Protein AF-A0A263DRB8-F1 (afdb_monomer_lite)

Sequence (126 aa):
MAVLAPPGTGKGGLPARDQHAGNRPDPSNHDANHNVIDNNTVAVRQVQPVERWAAVPSYEGLYEVSDRSRVRSLDREVVDRNGRPMRLRGRDLVAVDGRVRPYRDGRGRTVHVAALVRSVWPEVAR

Structure (mmCIF, N/CA/C/O backbone):
data_AF-A0A263DRB8-F1
#
_entry.id   AF-A0A263DRB8-F1
#
loop_
_atom_site.group_PDB
_atom_site.id
_atom_site.type_symbol
_atom_site.label_atom_id
_atom_site.label_alt_id
_atom_site.label_comp_id
_atom_site.label_asym_id
_atom_site.label_entity_id
_atom_site.label_seq_id
_atom_site.pdbx_PDB_ins_code
_atom_site.Cartn_x
_atom_site.Cartn_y
_atom_site.Cartn_z
_atom_site.occupancy
_atom_site.B_iso_or_equiv
_atom_site.auth_seq_id
_atom_site.auth_comp_id
_atom_site.auth_asym_id
_atom_site.auth_atom_id
_atom_site.pdbx_PDB_model_num
ATOM 1 N N . MET A 1 1 ? -34.114 7.259 -75.114 1.00 42.78 1 MET A N 1
ATOM 2 C CA . MET A 1 1 ? -33.552 8.516 -75.651 1.00 42.78 1 MET A CA 1
ATOM 3 C C . MET A 1 1 ? -32.171 8.204 -76.195 1.00 42.78 1 MET A C 1
ATOM 5 O O . MET A 1 1 ? -31.364 7.649 -75.464 1.00 42.78 1 MET A O 1
ATOM 9 N N . ALA A 1 2 ? -31.960 8.450 -77.485 1.00 43.88 2 ALA A N 1
ATOM 10 C CA . ALA A 1 2 ? -30.709 8.240 -78.205 1.00 43.88 2 ALA A CA 1
ATOM 11 C C . ALA A 1 2 ? -30.098 9.600 -78.552 1.00 43.88 2 ALA A C 1
ATOM 13 O O . ALA A 1 2 ? -30.855 10.461 -78.983 1.00 43.88 2 ALA A O 1
ATOM 14 N N . VAL A 1 3 ? -28.779 9.759 -78.406 1.00 42.06 3 VAL A N 1
ATOM 15 C CA . VAL A 1 3 ? -27.896 10.650 -79.198 1.00 42.06 3 VAL A CA 1
ATOM 16 C C . VAL A 1 3 ? -26.445 10.314 -78.798 1.00 42.06 3 VAL A C 1
ATOM 18 O O . VAL A 1 3 ? -26.118 10.349 -77.619 1.00 42.06 3 VAL A O 1
ATOM 21 N N . LEU A 1 4 ? -25.670 9.654 -79.667 1.00 37.56 4 LEU A N 1
ATOM 22 C CA . LEU A 1 4 ? -24.776 10.194 -80.716 1.00 37.56 4 LEU A CA 1
ATOM 23 C C . LEU A 1 4 ? -23.347 10.519 -80.208 1.00 37.56 4 LEU A C 1
ATOM 25 O O . LEU A 1 4 ? -23.138 11.486 -79.487 1.00 37.56 4 LEU A O 1
ATOM 29 N N . ALA A 1 5 ? -22.371 9.714 -80.651 1.00 46.62 5 ALA A N 1
ATOM 30 C CA . ALA A 1 5 ? -20.945 10.074 -80.828 1.00 46.62 5 ALA A CA 1
ATOM 31 C C . ALA A 1 5 ? -20.769 10.807 -82.197 1.00 46.62 5 ALA A C 1
ATOM 33 O O . ALA A 1 5 ? -21.818 11.094 -82.786 1.00 46.62 5 ALA A O 1
ATOM 34 N N . PRO A 1 6 ? -19.580 11.026 -82.837 1.00 67.81 6 PRO A N 1
ATOM 35 C CA . PRO A 1 6 ? -18.127 10.848 -82.533 1.00 67.81 6 PRO A CA 1
ATOM 36 C C . PRO A 1 6 ? -17.318 12.105 -83.054 1.00 67.81 6 PRO A C 1
ATOM 38 O O . PRO A 1 6 ? -17.876 13.188 -82.889 1.00 67.81 6 PRO A O 1
ATOM 41 N N . PRO A 1 7 ? -16.154 12.107 -83.783 1.00 60.50 7 PRO A N 1
ATOM 42 C CA . PRO A 1 7 ? -14.983 11.207 -83.975 1.00 60.50 7 PRO A CA 1
ATOM 43 C C . PRO A 1 7 ? -13.587 11.929 -83.976 1.00 60.50 7 PRO A C 1
ATOM 45 O O . PRO A 1 7 ? -13.500 13.143 -83.830 1.00 60.50 7 PRO A O 1
ATOM 48 N N . GLY A 1 8 ? -12.493 11.192 -84.258 1.00 40.31 8 GLY A N 1
ATOM 49 C CA . GLY A 1 8 ? -11.231 11.737 -84.824 1.00 40.31 8 GLY A CA 1
ATOM 50 C C . GLY A 1 8 ? -9.958 11.112 -84.225 1.00 40.31 8 GLY A C 1
ATOM 51 O O . GLY A 1 8 ? -9.600 11.482 -83.118 1.00 40.31 8 GLY A O 1
ATOM 52 N N . THR A 1 9 ? -9.298 10.067 -84.750 1.00 46.88 9 THR A N 1
ATOM 53 C CA . THR A 1 9 ? -8.683 9.770 -86.073 1.00 46.88 9 THR A CA 1
ATOM 54 C C . THR A 1 9 ? -7.201 10.177 -86.169 1.00 46.88 9 THR A C 1
ATOM 56 O O . THR A 1 9 ? -6.876 11.353 -86.086 1.00 46.88 9 THR A O 1
ATOM 59 N N . GLY A 1 10 ? -6.333 9.197 -86.481 1.00 40.78 10 GLY A N 1
ATOM 60 C CA . GLY A 1 10 ? -4.992 9.386 -87.075 1.00 40.78 10 GLY A CA 1
ATOM 61 C C . GLY A 1 10 ? -3.926 8.465 -86.460 1.00 40.78 10 GLY A C 1
ATOM 62 O O . GLY A 1 10 ? -3.403 8.774 -85.404 1.00 40.78 10 GLY A O 1
ATOM 63 N N . LYS A 1 11 ? -3.750 7.214 -86.916 1.00 44.88 11 LYS A N 1
ATOM 64 C CA . LYS A 1 11 ? -2.913 6.724 -88.044 1.00 44.88 11 LYS A CA 1
ATOM 65 C C . LYS A 1 11 ? -1.399 7.001 -87.935 1.00 44.88 11 LYS A C 1
ATOM 67 O O . LYS A 1 11 ? -0.975 8.145 -87.989 1.00 44.88 11 LYS A O 1
ATOM 72 N N . GLY A 1 12 ? -0.626 5.910 -88.015 1.00 35.44 12 GLY A N 1
ATOM 73 C CA . GLY A 1 12 ? 0.793 5.867 -88.406 1.00 35.44 12 GLY A CA 1
ATOM 74 C C . GLY A 1 12 ? 1.697 5.399 -87.262 1.00 35.44 12 GLY A C 1
ATOM 75 O O . GLY A 1 12 ? 1.597 5.914 -86.165 1.00 35.44 12 GLY A O 1
ATOM 76 N N . GLY A 1 13 ? 2.581 4.419 -87.391 1.00 35.97 13 GLY A N 1
ATOM 77 C CA . GLY A 1 13 ? 2.965 3.561 -88.499 1.00 35.97 13 GLY A CA 1
ATOM 78 C C . GLY A 1 13 ? 3.928 2.509 -87.940 1.00 35.97 13 GLY A C 1
ATOM 79 O O . GLY A 1 13 ? 4.694 2.790 -87.022 1.00 35.97 13 GLY A O 1
ATOM 80 N N . LEU A 1 14 ? 3.870 1.292 -88.471 1.00 50.09 14 LEU A N 1
ATOM 81 C CA . LEU A 1 14 ? 4.945 0.317 -88.314 1.00 50.09 14 LEU A CA 1
ATOM 82 C C . LEU A 1 14 ? 5.990 0.619 -89.390 1.00 50.09 14 LEU A C 1
ATOM 84 O O . LEU A 1 14 ? 5.639 0.695 -90.570 1.00 50.09 14 LEU A O 1
ATOM 88 N N . PRO A 1 15 ? 7.265 0.726 -89.008 1.00 45.19 15 PRO A N 1
ATOM 89 C CA . PRO A 1 15 ? 8.256 0.018 -89.792 1.00 45.19 15 PRO A CA 1
ATOM 90 C C . PRO A 1 15 ? 9.086 -0.913 -88.913 1.00 45.19 15 PRO A C 1
ATOM 92 O O . PRO A 1 15 ? 9.486 -0.598 -87.795 1.00 45.19 15 PRO A O 1
ATOM 95 N N . ALA A 1 16 ? 9.324 -2.084 -89.489 1.00 49.47 16 ALA A N 1
ATOM 96 C CA . ALA A 1 16 ? 10.256 -3.095 -89.043 1.00 49.47 16 ALA A CA 1
ATOM 97 C C . ALA A 1 16 ? 11.632 -2.517 -88.688 1.00 49.47 16 ALA A C 1
ATOM 99 O O . ALA A 1 16 ? 12.083 -1.563 -89.326 1.00 49.47 16 ALA A O 1
ATOM 100 N N . ARG A 1 17 ? 12.337 -3.200 -87.779 1.00 45.91 17 ARG A N 1
ATOM 101 C CA . ARG A 1 17 ? 13.703 -3.680 -88.030 1.00 45.91 17 ARG A CA 1
ATOM 102 C C . ARG A 1 17 ? 14.222 -4.524 -86.870 1.00 45.91 17 ARG A C 1
ATOM 104 O O . ARG A 1 17 ? 14.419 -4.026 -85.768 1.00 45.91 17 ARG A O 1
ATOM 111 N N . ASP A 1 18 ? 14.487 -5.788 -87.189 1.00 52.66 18 ASP A N 1
ATOM 112 C CA . ASP A 1 18 ? 15.556 -6.585 -86.595 1.00 52.66 18 ASP A CA 1
ATOM 113 C C . ASP A 1 18 ? 16.787 -5.729 -86.307 1.00 52.66 18 ASP A C 1
ATOM 115 O O . ASP A 1 18 ? 17.270 -5.086 -87.241 1.00 52.66 18 ASP A O 1
ATOM 119 N N . GLN A 1 19 ? 17.333 -5.814 -85.088 1.00 48.50 19 GLN A N 1
ATOM 120 C CA . GLN A 1 19 ? 18.780 -5.893 -84.865 1.00 48.50 19 GLN A CA 1
ATOM 121 C C . GLN A 1 19 ? 19.075 -6.782 -83.650 1.00 48.50 19 GLN A C 1
ATOM 123 O O . GLN A 1 19 ? 18.666 -6.513 -82.523 1.00 48.50 19 GLN A O 1
ATOM 128 N N . HIS A 1 20 ? 19.808 -7.859 -83.929 1.00 46.75 20 HIS A N 1
ATOM 129 C CA . HIS A 1 20 ? 20.684 -8.567 -83.003 1.00 46.75 20 HIS A CA 1
ATOM 130 C C . HIS A 1 20 ? 21.426 -7.608 -82.057 1.00 46.75 20 HIS A C 1
ATOM 132 O O . HIS A 1 20 ? 21.985 -6.621 -82.527 1.00 46.75 20 HIS A O 1
ATOM 138 N N . ALA A 1 21 ? 21.563 -7.976 -80.779 1.00 45.09 21 ALA A N 1
ATOM 139 C CA . ALA A 1 21 ? 22.862 -8.346 -80.194 1.00 45.09 21 ALA A CA 1
ATOM 140 C C . ALA A 1 21 ? 22.821 -8.361 -78.655 1.00 45.09 21 ALA A C 1
ATOM 142 O O . ALA A 1 21 ? 22.594 -7.345 -78.010 1.00 45.09 21 ALA A O 1
ATOM 143 N N . GLY A 1 22 ? 23.167 -9.518 -78.082 1.00 46.16 22 GLY A N 1
ATOM 144 C CA . GLY A 1 22 ? 23.989 -9.585 -76.873 1.00 46.16 22 GLY A CA 1
ATOM 145 C C . GLY A 1 22 ? 23.319 -9.251 -75.544 1.00 46.16 22 GLY A C 1
ATOM 146 O O . GLY A 1 22 ? 23.714 -8.293 -74.887 1.00 46.16 22 GLY A O 1
ATOM 147 N N . ASN A 1 23 ? 22.424 -10.120 -75.069 1.00 48.12 23 ASN A N 1
ATOM 148 C CA . ASN A 1 23 ? 22.120 -10.181 -73.641 1.00 48.12 23 ASN A CA 1
ATOM 149 C C . ASN A 1 23 ? 23.347 -10.779 -72.918 1.00 48.12 23 ASN A C 1
ATOM 151 O O . ASN A 1 23 ? 23.439 -11.990 -72.720 1.00 48.12 23 ASN A O 1
ATOM 155 N N . ARG A 1 24 ? 24.357 -9.952 -72.613 1.00 49.94 24 ARG A N 1
ATOM 156 C CA . ARG A 1 24 ? 25.379 -10.318 -71.624 1.00 49.94 24 ARG A CA 1
ATOM 157 C C . ARG A 1 24 ? 24.659 -10.438 -70.278 1.00 49.94 24 ARG A C 1
ATOM 159 O O . ARG A 1 24 ? 24.009 -9.468 -69.894 1.00 49.94 24 ARG A O 1
ATOM 166 N N . PRO A 1 25 ? 24.762 -11.560 -69.550 1.00 50.41 25 PRO A N 1
ATOM 167 C CA . PRO A 1 25 ? 24.359 -11.558 -68.156 1.00 50.41 25 PRO A CA 1
ATOM 168 C C . PRO A 1 25 ? 25.276 -10.583 -67.407 1.00 50.41 25 PRO A C 1
ATOM 170 O O . PRO A 1 25 ? 26.500 -10.724 -67.426 1.00 50.41 25 PRO A O 1
ATOM 173 N N . ASP A 1 26 ? 24.676 -9.555 -66.816 1.00 52.66 26 ASP A N 1
ATOM 174 C CA . ASP A 1 26 ? 25.322 -8.676 -65.846 1.00 52.66 26 ASP A CA 1
ATOM 175 C C . ASP A 1 26 ? 25.701 -9.518 -64.609 1.00 52.66 26 ASP A C 1
ATOM 177 O O 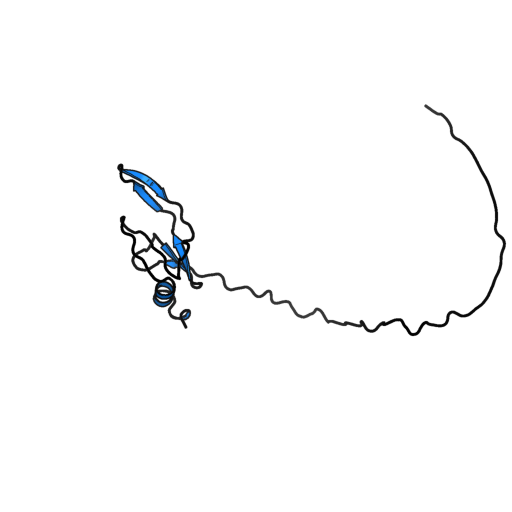. ASP A 1 26 ? 24.811 -10.116 -63.998 1.00 52.66 26 ASP A O 1
ATOM 181 N N . PRO A 1 27 ? 26.987 -9.613 -64.219 1.00 51.44 27 PRO A N 1
ATOM 182 C CA . PRO A 1 27 ? 27.399 -10.367 -63.036 1.00 51.44 27 PRO A CA 1
ATOM 183 C C . PRO A 1 27 ? 27.091 -9.648 -61.710 1.00 51.44 27 PRO A C 1
ATOM 185 O O . PRO A 1 27 ? 27.525 -10.109 -60.658 1.00 51.44 27 PRO A O 1
ATOM 188 N N . SER A 1 28 ? 26.353 -8.536 -61.722 1.00 50.19 28 SER A N 1
ATOM 189 C CA . SER A 1 28 ? 26.110 -7.724 -60.522 1.00 50.19 28 SER A CA 1
ATOM 190 C C . SER A 1 28 ? 24.824 -8.074 -59.770 1.00 50.19 28 SER A C 1
ATOM 192 O O . SER A 1 28 ? 24.528 -7.431 -58.756 1.00 50.19 28 SER A O 1
ATOM 194 N N . ASN A 1 29 ? 24.065 -9.087 -60.210 1.00 47.75 29 ASN A N 1
ATOM 195 C CA . ASN A 1 29 ? 22.894 -9.536 -59.464 1.00 47.75 29 ASN A CA 1
ATOM 196 C C . ASN A 1 29 ? 23.353 -10.265 -58.191 1.00 47.75 29 ASN A C 1
ATOM 198 O O . ASN A 1 29 ? 23.729 -11.436 -58.217 1.00 47.75 29 ASN A O 1
ATOM 202 N N . HIS A 1 30 ? 23.359 -9.524 -57.083 1.00 51.38 30 HIS A N 1
ATOM 203 C CA . HIS A 1 30 ? 23.613 -9.960 -55.711 1.00 51.38 30 HIS A CA 1
ATOM 204 C C . HIS A 1 30 ? 22.503 -10.909 -55.214 1.00 51.38 30 HIS A C 1
ATOM 206 O O . HIS A 1 30 ? 21.881 -10.682 -54.177 1.00 51.38 30 HIS A O 1
ATOM 212 N N . ASP A 1 31 ? 22.267 -12.000 -55.942 1.00 50.25 31 ASP A N 1
ATOM 213 C CA . ASP A 1 31 ? 21.282 -13.051 -55.661 1.00 50.25 31 ASP A CA 1
ATOM 214 C C . ASP A 1 31 ? 21.749 -13.995 -54.530 1.00 50.25 31 ASP A C 1
ATOM 216 O O . ASP A 1 31 ? 21.551 -15.209 -54.540 1.00 50.25 31 ASP A O 1
ATOM 220 N N . ALA A 1 32 ? 22.401 -13.428 -53.515 1.00 52.09 32 ALA A N 1
ATOM 221 C CA . ALA A 1 32 ? 22.760 -14.105 -52.279 1.00 52.09 32 ALA A CA 1
ATOM 222 C C . ALA A 1 32 ? 21.802 -13.674 -51.163 1.00 52.09 32 ALA A C 1
ATOM 224 O O . ALA A 1 32 ? 22.208 -13.131 -50.143 1.00 52.09 32 ALA A O 1
ATOM 225 N N . ASN A 1 33 ? 20.510 -13.922 -51.367 1.00 50.91 33 ASN A N 1
ATOM 226 C CA . ASN A 1 33 ? 19.530 -13.962 -50.285 1.00 50.91 33 ASN A CA 1
ATOM 227 C C . ASN A 1 33 ? 18.663 -15.222 -50.407 1.00 50.91 33 ASN A C 1
ATOM 229 O O . ASN A 1 33 ? 17.441 -15.181 -50.298 1.00 50.91 33 ASN A O 1
ATOM 233 N N . HIS A 1 34 ? 19.309 -16.381 -50.571 1.00 50.41 34 HIS A N 1
ATOM 234 C CA . HIS A 1 34 ? 18.705 -17.652 -50.171 1.00 50.41 34 HIS A CA 1
ATOM 235 C C . HIS A 1 34 ? 18.728 -17.742 -48.641 1.00 50.41 34 HIS A C 1
ATOM 237 O O . HIS A 1 34 ? 19.491 -18.493 -48.039 1.00 50.41 34 HIS A O 1
ATOM 243 N N . ASN A 1 35 ? 17.891 -16.933 -47.997 1.00 53.97 35 ASN A N 1
ATOM 244 C CA . ASN A 1 35 ? 17.575 -17.097 -46.591 1.00 53.97 35 ASN A CA 1
ATOM 245 C C . ASN A 1 35 ? 16.472 -18.155 -46.491 1.00 53.97 35 ASN A C 1
ATOM 247 O O . ASN A 1 35 ? 15.294 -17.841 -46.317 1.00 53.97 35 ASN A O 1
ATOM 251 N N . VAL A 1 36 ? 16.857 -19.418 -46.679 1.00 51.62 36 VAL A N 1
ATOM 252 C CA . VAL A 1 36 ? 16.011 -20.566 -46.342 1.00 51.62 36 VAL A CA 1
ATOM 253 C C . VAL A 1 36 ? 15.998 -20.653 -44.816 1.00 51.62 36 VAL A C 1
ATOM 255 O O . VAL A 1 36 ? 16.738 -21.420 -44.213 1.00 51.62 36 VAL A O 1
ATOM 258 N N . ILE A 1 37 ? 15.233 -19.766 -44.174 1.00 54.78 37 ILE A N 1
ATOM 259 C CA . ILE A 1 37 ? 14.865 -19.944 -42.772 1.00 54.78 37 ILE A CA 1
ATOM 260 C C . ILE A 1 37 ? 13.643 -20.837 -42.786 1.00 54.78 37 ILE A C 1
ATOM 262 O O . ILE A 1 37 ? 12.534 -20.410 -43.120 1.00 54.78 37 ILE A O 1
ATOM 266 N N . ASP A 1 38 ? 13.865 -22.084 -42.404 1.00 53.94 38 ASP A N 1
ATOM 267 C CA . ASP A 1 38 ? 12.821 -23.020 -42.039 1.00 53.94 38 ASP A CA 1
ATOM 268 C C . ASP A 1 38 ? 12.058 -22.411 -40.853 1.00 53.94 38 ASP A C 1
ATOM 270 O O . ASP A 1 38 ? 12.426 -22.565 -39.687 1.00 53.94 38 ASP A O 1
ATOM 274 N N . ASN A 1 39 ? 10.985 -21.669 -41.139 1.00 57.09 39 ASN A N 1
ATOM 275 C CA . ASN A 1 39 ? 10.100 -21.057 -40.143 1.00 57.09 39 ASN A CA 1
ATOM 276 C C . ASN A 1 39 ? 9.227 -22.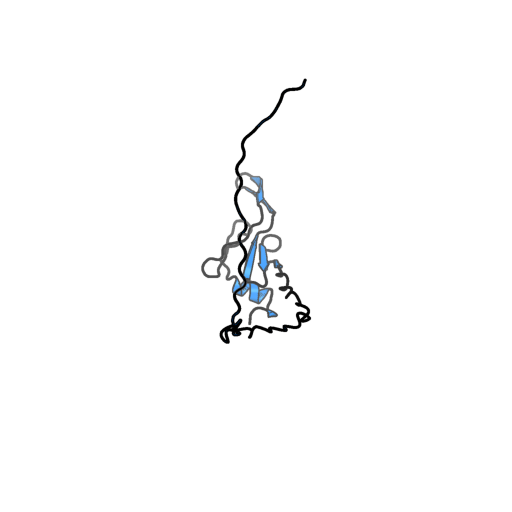112 -39.433 1.00 57.09 39 ASN A C 1
ATOM 278 O O . ASN A 1 39 ? 8.041 -21.902 -39.193 1.00 57.09 39 ASN A O 1
ATOM 282 N N . ASN A 1 40 ? 9.819 -23.255 -39.080 1.00 61.09 40 ASN A N 1
ATOM 283 C CA . ASN A 1 40 ? 9.240 -24.270 -38.208 1.00 61.09 40 ASN A CA 1
ATOM 284 C C . ASN A 1 40 ? 9.879 -24.248 -36.807 1.00 61.09 40 ASN A C 1
ATOM 286 O O . ASN A 1 40 ? 9.961 -25.260 -36.116 1.00 61.09 40 ASN A O 1
ATOM 290 N N . THR A 1 41 ? 10.323 -23.073 -36.358 1.00 61.69 41 THR A N 1
ATOM 291 C CA . THR A 1 41 ? 10.474 -22.830 -34.925 1.00 61.69 41 THR A CA 1
ATOM 292 C C . THR A 1 41 ? 9.104 -22.428 -34.414 1.00 61.69 41 THR A C 1
ATOM 294 O O . THR A 1 41 ? 8.662 -21.301 -34.632 1.00 61.69 41 THR A O 1
ATOM 297 N N . VAL A 1 42 ? 8.407 -23.365 -33.771 1.00 59.22 42 VAL A N 1
ATOM 298 C CA . VAL A 1 42 ? 7.171 -23.086 -33.039 1.00 59.22 42 VAL A CA 1
ATOM 299 C C . VAL A 1 42 ? 7.486 -21.951 -32.070 1.00 59.22 42 VAL A C 1
ATOM 301 O O . VAL A 1 42 ? 8.173 -22.152 -31.069 1.00 59.22 42 VAL A O 1
ATOM 304 N N . ALA A 1 43 ? 7.057 -20.735 -32.407 1.00 60.31 43 ALA A N 1
ATOM 305 C CA . ALA A 1 43 ? 7.231 -19.570 -31.564 1.00 60.31 43 ALA A CA 1
ATOM 306 C C . ALA A 1 43 ? 6.403 -19.807 -30.301 1.00 60.31 43 ALA A C 1
ATOM 308 O O . ALA A 1 43 ? 5.213 -19.495 -30.244 1.00 60.31 43 ALA A O 1
ATOM 309 N N . VAL A 1 44 ? 7.025 -20.415 -29.290 1.00 61.19 44 VAL A N 1
ATOM 310 C CA . VAL A 1 44 ? 6.501 -20.464 -27.932 1.00 61.19 44 VAL A CA 1
ATOM 311 C C . VAL A 1 44 ? 6.383 -19.020 -27.481 1.00 61.19 44 VAL A C 1
ATOM 313 O O . VAL A 1 44 ? 7.348 -18.401 -27.036 1.00 61.19 44 VAL A O 1
ATOM 316 N N . ARG A 1 45 ? 5.189 -18.452 -27.678 1.00 66.00 45 ARG A N 1
ATOM 317 C CA . ARG A 1 45 ? 4.787 -17.157 -27.147 1.00 66.00 45 ARG A CA 1
ATOM 318 C C . ARG A 1 45 ? 5.145 -17.199 -25.668 1.00 66.00 45 ARG A C 1
ATOM 320 O O . ARG A 1 45 ? 4.515 -17.938 -24.920 1.00 66.00 45 ARG A O 1
ATOM 327 N N . GLN A 1 46 ? 6.201 -16.486 -25.277 1.00 61.53 46 GLN A N 1
ATOM 328 C CA . GLN A 1 46 ? 6.625 -16.390 -23.886 1.00 61.53 46 GLN A CA 1
ATOM 329 C C . GLN A 1 46 ? 5.443 -15.805 -23.112 1.00 61.53 46 GLN A C 1
ATOM 331 O O . GLN A 1 46 ? 5.171 -14.605 -23.178 1.00 61.53 46 GLN A O 1
ATOM 336 N N . VAL A 1 47 ? 4.668 -16.673 -22.460 1.00 69.50 47 VAL A N 1
ATOM 337 C CA . VAL A 1 47 ? 3.585 -16.256 -21.580 1.00 69.50 47 VAL A CA 1
ATOM 338 C C . VAL A 1 47 ? 4.281 -15.686 -20.360 1.00 69.50 47 VAL A C 1
ATOM 340 O O . VAL A 1 47 ? 4.757 -16.427 -19.505 1.00 69.50 47 VAL A O 1
ATOM 343 N N . GLN A 1 48 ? 4.406 -14.361 -20.317 1.00 63.84 48 GLN A N 1
ATOM 344 C CA . GLN A 1 48 ? 4.866 -13.678 -19.116 1.00 63.84 48 GLN A CA 1
ATOM 345 C C . GLN A 1 48 ? 3.972 -14.139 -17.954 1.00 63.84 48 GLN A C 1
ATOM 347 O O . GLN A 1 48 ? 2.745 -14.059 -18.089 1.00 63.84 48 GLN A O 1
ATOM 352 N N . PRO A 1 49 ? 4.536 -14.634 -16.839 1.00 75.31 49 PRO A N 1
ATOM 353 C CA . PRO A 1 49 ? 3.727 -15.067 -15.711 1.00 75.31 49 PRO A CA 1
ATOM 354 C C . PRO A 1 49 ? 2.861 -13.902 -15.228 1.00 75.31 49 PRO A C 1
ATOM 356 O O . PRO A 1 49 ? 3.321 -12.757 -15.149 1.00 75.31 49 PRO A O 1
ATOM 359 N N . VAL A 1 50 ? 1.588 -14.191 -14.956 1.00 88.12 50 VAL A N 1
ATOM 360 C CA . VAL A 1 50 ? 0.629 -13.206 -14.449 1.00 88.12 50 VAL A CA 1
ATOM 361 C C . VAL A 1 50 ? 1.112 -12.709 -13.090 1.00 88.12 50 VAL A C 1
ATOM 363 O O . VAL A 1 50 ? 1.534 -13.495 -12.246 1.00 88.12 50 VAL A O 1
ATOM 366 N N . GLU A 1 51 ? 1.070 -11.396 -12.893 1.00 93.56 51 GLU A N 1
ATOM 367 C CA . GLU A 1 51 ? 1.459 -10.777 -11.630 1.00 93.56 51 GLU A CA 1
ATOM 368 C C . GLU A 1 51 ? 0.548 -11.218 -10.490 1.00 93.56 51 GLU A C 1
ATOM 370 O O . GLU A 1 51 ? -0.682 -11.175 -10.607 1.00 93.56 51 GLU A O 1
ATOM 375 N N . ARG A 1 52 ? 1.167 -11.621 -9.381 1.00 94.75 52 ARG A N 1
ATOM 376 C CA . ARG A 1 52 ? 0.457 -12.117 -8.205 1.00 94.75 52 ARG A CA 1
ATOM 377 C C . ARG A 1 52 ? 0.243 -10.971 -7.230 1.00 94.75 52 ARG A C 1
ATOM 379 O O . ARG A 1 52 ? 1.154 -10.184 -6.993 1.00 94.75 52 ARG A O 1
ATOM 386 N N . TRP A 1 53 ? -0.954 -10.891 -6.658 1.00 96.94 53 TRP A N 1
ATOM 387 C CA . TRP A 1 53 ? -1.343 -9.876 -5.678 1.00 96.94 53 TRP A CA 1
ATOM 388 C C . TRP A 1 53 ? -1.725 -10.554 -4.370 1.00 96.94 53 TRP A C 1
ATOM 390 O O . TRP A 1 53 ? -2.396 -11.583 -4.383 1.00 96.94 53 TRP A O 1
ATOM 400 N N . ALA A 1 54 ? -1.295 -9.980 -3.253 1.00 97.00 54 ALA A N 1
ATOM 401 C CA . ALA A 1 54 ? -1.619 -10.472 -1.922 1.00 97.00 54 ALA A CA 1
ATOM 402 C C . ALA A 1 54 ? -1.916 -9.310 -0.974 1.00 97.00 54 ALA A C 1
ATOM 404 O O . ALA A 1 54 ? -1.431 -8.193 -1.166 1.00 97.00 54 ALA A O 1
ATOM 405 N N . ALA A 1 55 ? -2.726 -9.574 0.051 1.00 97.25 55 ALA A N 1
ATOM 406 C CA . ALA A 1 55 ? -3.096 -8.577 1.046 1.00 97.25 55 ALA A CA 1
ATOM 407 C C . ALA A 1 55 ? -1.861 -8.041 1.783 1.00 97.25 55 ALA A C 1
ATOM 409 O O . ALA A 1 55 ? -0.950 -8.790 2.135 1.00 97.25 55 ALA A O 1
ATOM 410 N N . VAL A 1 56 ? -1.841 -6.731 2.032 1.00 96.12 56 VAL A N 1
ATOM 411 C CA . VAL A 1 56 ? -0.797 -6.113 2.853 1.00 96.12 56 VAL A CA 1
ATOM 412 C C . VAL A 1 56 ? -1.076 -6.434 4.328 1.00 96.12 56 VAL A C 1
ATOM 414 O O . VAL A 1 56 ? -2.159 -6.084 4.806 1.00 96.12 56 VAL A O 1
ATOM 417 N N . PRO A 1 57 ? -0.121 -7.028 5.073 1.00 93.38 57 PRO A N 1
ATOM 418 C CA . PRO A 1 57 ? -0.309 -7.333 6.487 1.00 93.38 57 PRO A CA 1
ATOM 419 C C . PRO A 1 57 ? -0.703 -6.097 7.304 1.00 93.38 57 PRO A C 1
ATOM 421 O O . PRO A 1 57 ? -0.103 -5.033 7.143 1.00 93.38 57 PRO A O 1
ATOM 424 N N . SER A 1 58 ? -1.671 -6.237 8.213 1.00 92.69 58 SER A N 1
ATOM 425 C CA . SER A 1 58 ? -2.300 -5.153 9.001 1.00 92.69 58 SER A CA 1
ATOM 426 C C . SER A 1 58 ? -3.194 -4.173 8.221 1.00 92.69 58 SER A C 1
ATOM 428 O O . SER A 1 58 ? -3.735 -3.230 8.820 1.00 92.69 58 SER A O 1
ATOM 430 N N . TYR A 1 59 ? -3.339 -4.375 6.910 1.00 95.31 59 TYR A N 1
ATOM 431 C CA . TYR A 1 59 ? -4.121 -3.569 5.968 1.00 95.31 59 TYR A CA 1
ATOM 432 C C . TYR A 1 59 ? -5.018 -4.450 5.075 1.00 95.31 59 TYR A C 1
ATOM 434 O O . TYR A 1 59 ? -5.376 -4.065 3.955 1.00 95.31 59 TYR A O 1
ATOM 442 N N . GLU A 1 60 ? -5.376 -5.634 5.562 1.00 95.56 60 GLU A N 1
ATOM 443 C CA . GLU A 1 60 ? -6.203 -6.615 4.870 1.00 95.56 60 GLU A CA 1
ATOM 444 C C . GLU A 1 60 ? -7.557 -6.002 4.482 1.00 95.56 60 GLU A C 1
ATOM 446 O O . GLU A 1 60 ? -8.154 -5.229 5.232 1.00 95.56 60 GLU A O 1
ATOM 451 N N . GLY A 1 61 ? -8.022 -6.288 3.263 1.00 94.44 61 GLY A N 1
ATOM 452 C CA . GLY A 1 61 ? -9.245 -5.691 2.712 1.00 94.44 61 GLY A CA 1
ATOM 453 C C . GLY A 1 61 ? -9.130 -4.207 2.330 1.00 94.44 61 GLY A C 1
ATOM 454 O O . GLY A 1 61 ? -10.059 -3.655 1.745 1.00 94.44 61 GLY A O 1
ATOM 455 N N . LEU A 1 62 ? -7.996 -3.549 2.600 1.00 96.12 62 LEU A N 1
ATOM 456 C CA . LEU A 1 62 ? -7.756 -2.146 2.246 1.00 96.12 62 LEU A CA 1
ATOM 457 C C . LEU A 1 62 ? -6.691 -1.997 1.154 1.00 96.12 62 LEU A C 1
ATOM 459 O O . LEU A 1 62 ? -6.836 -1.138 0.274 1.00 96.12 62 LEU A O 1
ATOM 463 N N . TYR A 1 63 ? -5.620 -2.791 1.215 1.00 97.62 63 TYR A N 1
ATOM 464 C CA . TYR A 1 63 ? -4.490 -2.712 0.290 1.00 97.62 63 TYR A CA 1
ATOM 465 C C . TYR A 1 63 ? -3.931 -4.088 -0.060 1.00 97.62 63 TYR A C 1
ATOM 467 O O . TYR A 1 63 ? -3.926 -5.006 0.759 1.00 97.62 63 TYR A O 1
ATOM 475 N N . GLU A 1 64 ? -3.380 -4.184 -1.265 1.00 97.81 64 GLU A N 1
ATOM 476 C CA . GLU A 1 64 ? -2.652 -5.350 -1.754 1.00 97.81 64 GLU A CA 1
ATOM 477 C C . GLU A 1 64 ? -1.292 -4.934 -2.316 1.00 97.81 64 GLU A C 1
ATOM 479 O O . GLU A 1 64 ? -1.136 -3.833 -2.854 1.00 97.81 64 GLU A O 1
ATOM 484 N N . VAL A 1 65 ? -0.314 -5.827 -2.189 1.00 97.38 65 VAL A N 1
ATOM 485 C CA . VAL A 1 65 ? 1.027 -5.703 -2.755 1.00 97.38 65 VAL A CA 1
ATOM 486 C C . VAL A 1 65 ? 1.261 -6.831 -3.746 1.00 97.38 65 VAL A C 1
ATOM 488 O O . VAL A 1 65 ? 0.893 -7.984 -3.503 1.00 97.38 65 VAL A O 1
ATOM 491 N N . SER A 1 66 ? 1.872 -6.494 -4.872 1.00 96.12 66 SER A N 1
ATOM 492 C CA . SER A 1 66 ? 2.225 -7.470 -5.879 1.00 96.12 66 SER A CA 1
ATOM 493 C C . SER A 1 66 ? 3.628 -8.024 -5.706 1.00 96.12 66 SER A C 1
ATOM 495 O O . SER A 1 66 ? 4.502 -7.384 -5.115 1.00 96.12 66 SER A O 1
ATOM 497 N N . ASP A 1 67 ? 3.871 -9.187 -6.302 1.00 94.50 67 ASP A N 1
ATOM 498 C CA . ASP A 1 67 ? 5.216 -9.752 -6.416 1.00 94.50 67 ASP A CA 1
ATOM 499 C C . ASP A 1 67 ? 6.167 -8.893 -7.275 1.00 94.50 67 ASP A C 1
ATOM 501 O O . ASP A 1 67 ? 7.380 -9.072 -7.228 1.00 94.50 67 ASP A O 1
ATOM 505 N N . ARG A 1 68 ? 5.652 -7.885 -7.989 1.00 92.88 68 ARG A N 1
ATOM 506 C CA . ARG A 1 68 ? 6.436 -6.902 -8.758 1.00 92.88 68 ARG A CA 1
ATOM 507 C C . ARG A 1 68 ? 6.578 -5.547 -8.068 1.00 92.88 68 ARG A C 1
ATOM 509 O O . ARG A 1 68 ? 6.825 -4.543 -8.731 1.00 92.88 68 ARG A O 1
ATOM 516 N N . SER A 1 69 ? 6.436 -5.496 -6.743 1.00 94.00 69 SER A N 1
ATOM 517 C CA . SER A 1 69 ? 6.573 -4.258 -5.960 1.00 94.00 69 SER A CA 1
ATOM 518 C C . SER A 1 69 ? 5.578 -3.156 -6.352 1.00 94.00 69 SER A C 1
ATOM 520 O O . SER A 1 69 ? 5.878 -1.968 -6.231 1.00 94.00 69 SER A O 1
ATOM 522 N N . ARG A 1 70 ? 4.375 -3.524 -6.803 1.00 94.94 70 ARG A N 1
ATOM 523 C CA . ARG A 1 70 ? 3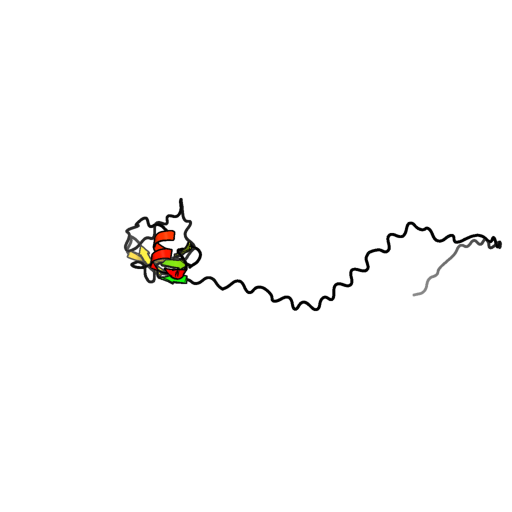.259 -2.582 -6.960 1.00 94.94 70 ARG A CA 1
ATOM 524 C C . ARG A 1 70 ? 2.360 -2.660 -5.738 1.00 94.94 70 ARG A C 1
ATOM 526 O O . ARG A 1 70 ? 2.213 -3.716 -5.135 1.00 94.94 70 ARG A O 1
ATOM 533 N N . VAL A 1 71 ? 1.759 -1.539 -5.358 1.00 96.75 71 VAL A N 1
ATOM 534 C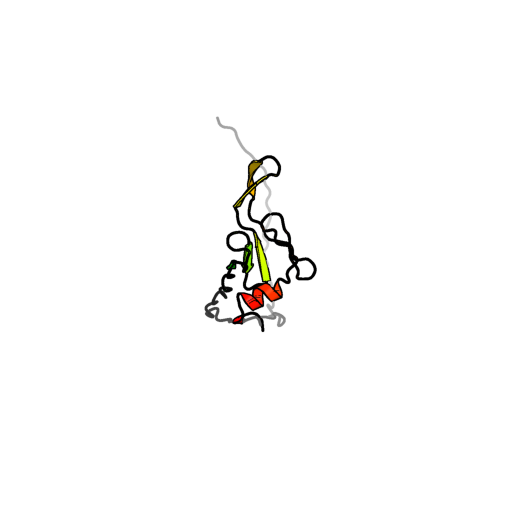 CA . VAL A 1 71 ? 0.788 -1.483 -4.259 1.00 96.75 71 VAL A CA 1
ATOM 535 C C . VAL A 1 71 ? -0.490 -0.876 -4.795 1.00 96.75 71 VAL A C 1
ATOM 537 O O . VAL A 1 71 ? -0.444 0.159 -5.455 1.00 96.75 71 VAL A O 1
ATOM 540 N N . ARG A 1 72 ? -1.630 -1.485 -4.482 1.00 97.31 72 ARG A N 1
ATOM 541 C CA . ARG A 1 72 ? -2.948 -0.968 -4.853 1.00 97.31 72 ARG A CA 1
ATOM 542 C C . ARG A 1 72 ? -3.865 -0.902 -3.646 1.00 97.31 72 ARG A C 1
ATOM 544 O O . ARG A 1 72 ? -3.751 -1.705 -2.724 1.00 97.31 72 ARG A O 1
ATOM 551 N N . SER A 1 73 ? -4.768 0.067 -3.637 1.00 97.38 73 SER A N 1
ATOM 552 C CA . SER A 1 73 ? -5.890 0.102 -2.707 1.00 97.38 73 SER A CA 1
ATOM 553 C C . SER A 1 73 ? -7.093 -0.616 -3.302 1.00 97.38 73 SER A C 1
ATOM 555 O O . SER A 1 73 ? -7.305 -0.554 -4.509 1.00 97.38 73 SER A O 1
ATOM 557 N N . LEU A 1 74 ? -7.901 -1.237 -2.448 1.00 97.06 74 LEU A N 1
ATOM 558 C CA . LEU A 1 74 ? -9.151 -1.895 -2.824 1.00 97.06 74 LEU A CA 1
ATOM 559 C C . LEU A 1 74 ? -10.360 -0.966 -2.680 1.00 97.06 74 LEU A C 1
ATOM 561 O O . LEU A 1 74 ? -10.326 -0.001 -1.905 1.00 97.06 74 LEU A O 1
ATOM 565 N N . ASP A 1 75 ? -11.430 -1.284 -3.408 1.00 95.94 75 ASP A N 1
ATOM 566 C CA . ASP A 1 75 ? -12.736 -0.650 -3.240 1.00 95.94 75 ASP A CA 1
ATOM 567 C C . ASP A 1 75 ? -13.259 -0.883 -1.820 1.00 95.94 75 ASP A C 1
ATOM 569 O O . ASP A 1 75 ? -13.273 -2.009 -1.327 1.00 95.94 75 ASP A O 1
ATOM 573 N N . ARG A 1 76 ? -13.726 0.173 -1.151 1.00 93.62 76 ARG A N 1
ATOM 574 C CA . ARG A 1 76 ? -14.195 0.084 0.243 1.00 93.62 76 ARG A CA 1
ATOM 575 C C . ARG A 1 76 ? -15.200 1.166 0.589 1.00 93.62 76 ARG A C 1
ATOM 577 O O . ARG A 1 76 ? -15.132 2.271 0.054 1.00 93.62 76 ARG A O 1
ATOM 584 N N . GLU A 1 77 ? -16.114 0.856 1.498 1.00 93.06 77 GLU A N 1
ATOM 585 C CA . GLU A 1 77 ? -16.981 1.863 2.114 1.00 93.06 77 GLU A CA 1
ATOM 586 C C . GLU A 1 77 ? -16.288 2.448 3.330 1.00 93.06 77 GLU A C 1
ATOM 588 O O . GLU A 1 77 ? -15.699 1.730 4.136 1.00 93.06 77 GLU A O 1
ATOM 593 N N . VAL A 1 78 ? -16.345 3.765 3.446 1.00 90.75 78 VAL A N 1
ATOM 594 C CA . VAL A 1 78 ? -15.873 4.506 4.609 1.00 90.75 78 VAL A CA 1
ATOM 595 C C . VAL A 1 78 ? -16.943 5.501 5.017 1.00 90.75 78 VAL A C 1
ATOM 597 O O . VAL A 1 78 ? -17.788 5.882 4.213 1.00 90.75 78 VAL A O 1
ATOM 600 N N . VAL A 1 79 ? -16.889 5.950 6.261 1.00 91.19 79 VAL A N 1
ATOM 601 C CA . VAL A 1 79 ? -17.714 7.059 6.734 1.00 91.19 79 VAL A CA 1
ATOM 602 C C . VAL A 1 79 ? -16.855 8.321 6.704 1.00 91.19 79 VAL A C 1
ATOM 604 O O . VAL A 1 79 ? -15.716 8.309 7.178 1.00 91.19 79 VAL A O 1
ATOM 607 N N . ASP A 1 80 ? -17.360 9.393 6.094 1.00 87.88 80 ASP A N 1
ATOM 608 C CA . ASP A 1 80 ? -16.681 10.686 6.088 1.00 87.88 80 ASP A CA 1
ATOM 609 C C . ASP A 1 80 ? -16.693 11.327 7.491 1.00 87.88 80 ASP A C 1
ATOM 611 O O . ASP A 1 80 ? -17.307 10.833 8.439 1.00 87.88 80 ASP A O 1
ATOM 615 N N . ARG A 1 81 ? -16.018 12.470 7.647 1.00 87.06 81 ARG A N 1
ATOM 616 C CA . ARG A 1 81 ? -15.987 13.184 8.936 1.00 87.06 81 ARG A CA 1
ATOM 617 C C . ARG A 1 81 ? -17.377 13.653 9.402 1.00 87.06 81 ARG A C 1
ATOM 619 O O . ARG A 1 81 ? -17.564 13.886 10.590 1.00 87.06 81 ARG A O 1
ATOM 626 N N . ASN A 1 82 ? -18.331 13.790 8.487 1.00 92.62 82 ASN A N 1
ATOM 627 C CA . ASN A 1 82 ? -19.692 14.250 8.747 1.00 92.62 82 ASN A CA 1
ATOM 628 C C . ASN A 1 82 ? -20.674 13.087 8.977 1.00 92.62 82 ASN A C 1
ATOM 630 O O . ASN A 1 82 ? -21.881 13.319 9.029 1.00 92.62 82 ASN A O 1
ATOM 634 N N . GLY A 1 83 ? -20.190 11.844 9.077 1.00 91.75 83 GLY A N 1
ATOM 635 C CA . GLY A 1 83 ? -21.037 10.668 9.271 1.00 91.75 83 GLY A CA 1
ATOM 636 C C . GLY A 1 83 ? -21.681 10.127 7.989 1.00 91.75 83 GLY A C 1
ATOM 637 O O . GLY A 1 83 ? -22.514 9.226 8.063 1.00 91.75 83 GLY A O 1
ATOM 638 N N . ARG A 1 84 ? -21.326 10.645 6.808 1.00 94.06 84 ARG A N 1
ATOM 639 C CA . ARG A 1 84 ? -21.895 10.209 5.528 1.00 94.06 84 ARG A CA 1
ATOM 640 C C . ARG A 1 84 ? -21.129 9.005 4.974 1.00 94.06 84 ARG A C 1
ATOM 642 O O . ARG A 1 84 ? -19.901 9.068 4.884 1.00 94.06 84 ARG A O 1
ATOM 649 N N . PRO A 1 85 ? -21.814 7.929 4.552 1.00 93.31 85 PRO A N 1
ATOM 650 C CA . PRO A 1 85 ? -21.155 6.817 3.883 1.00 93.31 85 PRO A CA 1
ATOM 651 C C . PRO A 1 85 ? -20.625 7.261 2.513 1.00 93.31 85 PRO A C 1
ATOM 653 O O . PRO A 1 85 ? -21.307 7.940 1.746 1.00 93.31 85 PRO A O 1
ATOM 656 N N . MET A 1 86 ? -19.399 6.859 2.199 1.00 93.81 86 MET A N 1
ATOM 657 C CA . MET A 1 86 ? -18.711 7.137 0.946 1.00 93.81 86 MET A CA 1
ATOM 658 C C . MET A 1 86 ? -18.040 5.862 0.436 1.00 93.81 86 MET A C 1
ATOM 660 O O . MET A 1 86 ? -17.345 5.163 1.171 1.00 93.81 86 MET A O 1
ATOM 664 N N . ARG A 1 87 ? -18.185 5.591 -0.863 1.00 94.00 87 ARG A N 1
ATOM 665 C CA . ARG A 1 87 ? -17.430 4.540 -1.546 1.00 94.00 87 ARG A CA 1
ATOM 666 C C . ARG A 1 87 ? -16.102 5.105 -2.047 1.00 94.00 87 ARG A C 1
ATOM 668 O O . ARG A 1 87 ? -16.080 5.959 -2.932 1.00 94.00 87 ARG A O 1
ATOM 675 N N . LEU A 1 88 ? -14.991 4.608 -1.512 1.00 92.69 88 LEU A N 1
ATOM 676 C CA . LEU A 1 88 ? -13.661 4.853 -2.060 1.00 92.69 88 LEU A CA 1
ATOM 677 C C . LEU A 1 88 ? -13.355 3.803 -3.119 1.00 92.69 88 LEU A C 1
ATOM 679 O O . LEU A 1 88 ? -13.420 2.607 -2.836 1.00 92.69 88 LEU A O 1
ATOM 683 N N . ARG A 1 89 ? -12.997 4.267 -4.318 1.00 95.44 89 ARG A N 1
ATOM 684 C CA . ARG A 1 89 ? -12.504 3.397 -5.383 1.00 95.44 89 ARG A CA 1
ATOM 685 C C . ARG A 1 89 ? -11.043 3.031 -5.145 1.00 95.44 89 ARG A C 1
ATOM 687 O O . ARG A 1 89 ? -10.226 3.883 -4.779 1.00 95.44 89 ARG A O 1
ATOM 694 N N . GLY A 1 90 ? -10.733 1.767 -5.369 1.00 95.88 90 GLY A N 1
ATOM 695 C CA . GLY A 1 90 ? -9.399 1.221 -5.430 1.00 95.88 90 GLY A CA 1
ATOM 696 C C . GLY A 1 90 ? -8.587 1.865 -6.547 1.00 95.88 90 GLY A C 1
ATOM 697 O O . GLY A 1 90 ? -9.125 2.310 -7.561 1.00 95.88 90 GLY A O 1
ATOM 698 N N . ARG A 1 91 ? -7.278 1.970 -6.332 1.00 96.69 91 ARG A N 1
ATOM 699 C CA . ARG A 1 91 ? -6.334 2.561 -7.282 1.00 96.69 91 ARG A CA 1
ATOM 700 C C . ARG A 1 91 ? -4.922 2.099 -6.978 1.00 96.69 91 ARG A C 1
ATOM 702 O O . ARG A 1 91 ? -4.608 1.788 -5.830 1.00 96.69 91 ARG A O 1
ATOM 709 N N . ASP A 1 92 ? -4.063 2.151 -7.980 1.00 96.81 92 ASP A N 1
ATOM 710 C CA . ASP A 1 92 ? -2.635 1.950 -7.778 1.00 96.81 92 ASP A CA 1
ATOM 711 C C . ASP A 1 92 ? -2.047 3.124 -6.985 1.00 96.81 92 ASP A C 1
ATOM 713 O O . ASP A 1 92 ? -2.392 4.294 -7.187 1.00 96.81 92 ASP A O 1
ATOM 717 N N . LEU A 1 93 ? -1.180 2.802 -6.029 1.00 95.50 93 LEU A N 1
ATOM 718 C CA . LEU A 1 93 ? -0.461 3.781 -5.233 1.00 95.50 93 LEU A CA 1
ATOM 719 C C . LEU A 1 93 ? 0.861 4.103 -5.918 1.00 95.50 93 LEU A C 1
ATOM 721 O O . LEU A 1 93 ? 1.629 3.214 -6.280 1.00 95.50 93 LEU A O 1
ATOM 725 N N . VAL A 1 94 ? 1.156 5.396 -6.01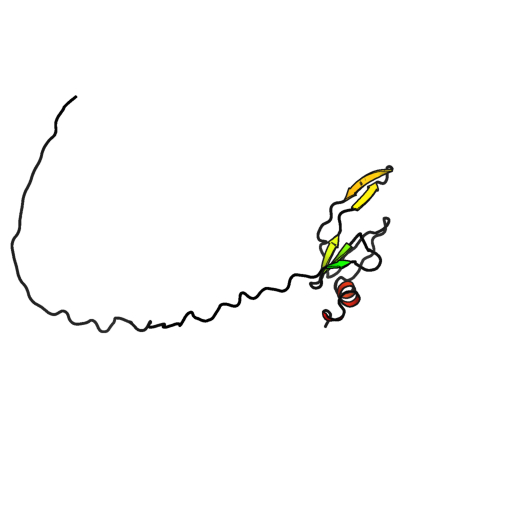6 1.00 95.19 94 VAL A N 1
ATOM 726 C CA . VAL A 1 94 ? 2.471 5.866 -6.444 1.00 95.19 94 VAL A CA 1
ATOM 727 C C . VAL A 1 94 ? 3.439 5.709 -5.276 1.00 95.19 94 VAL A C 1
ATOM 729 O O . VAL A 1 94 ? 3.249 6.315 -4.217 1.00 95.19 94 VAL A O 1
ATOM 732 N N . ALA A 1 95 ? 4.469 4.889 -5.465 1.00 94.44 95 ALA A N 1
ATOM 733 C CA . ALA A 1 95 ? 5.583 4.812 -4.535 1.00 94.44 95 ALA A CA 1
ATOM 734 C C . ALA A 1 95 ? 6.524 6.002 -4.761 1.00 94.44 95 ALA A C 1
ATOM 736 O O . ALA A 1 95 ? 6.954 6.256 -5.884 1.00 94.44 95 ALA A O 1
ATOM 737 N N . VAL A 1 96 ? 6.861 6.715 -3.689 1.00 94.44 96 VAL A N 1
ATOM 738 C CA . VAL A 1 96 ? 7.852 7.796 -3.700 1.00 94.44 96 VAL A CA 1
ATOM 739 C C . VAL A 1 96 ? 9.080 7.282 -2.971 1.00 94.44 96 VAL A C 1
ATOM 741 O O . VAL A 1 96 ? 8.978 6.907 -1.805 1.00 94.44 96 VAL A O 1
ATOM 744 N N . ASP A 1 97 ? 10.222 7.217 -3.660 1.00 94.56 97 ASP A N 1
ATOM 745 C CA . ASP A 1 97 ? 11.472 6.681 -3.099 1.00 94.56 97 ASP A CA 1
ATOM 746 C C . ASP A 1 97 ? 11.286 5.277 -2.476 1.00 94.56 97 ASP A C 1
ATOM 748 O O . ASP A 1 97 ? 11.631 5.005 -1.325 1.00 94.56 97 ASP A O 1
ATOM 752 N N . GLY A 1 98 ? 10.587 4.399 -3.210 1.00 94.31 98 GLY A N 1
ATOM 753 C CA . GLY A 1 98 ? 10.283 3.027 -2.785 1.00 94.31 98 GLY A CA 1
ATOM 754 C C . GLY A 1 98 ? 9.321 2.909 -1.594 1.00 94.31 98 GLY A C 1
ATOM 755 O O . GLY A 1 98 ? 9.170 1.821 -1.029 1.00 94.31 98 GLY A O 1
ATOM 756 N N . ARG A 1 99 ? 8.672 4.007 -1.189 1.00 96.25 99 ARG A N 1
ATOM 757 C CA . ARG A 1 99 ? 7.784 4.072 -0.024 1.00 96.25 99 ARG A CA 1
ATOM 758 C C . ARG A 1 99 ? 6.362 4.441 -0.422 1.00 96.25 99 ARG A C 1
ATOM 760 O O . ARG A 1 99 ? 6.133 5.257 -1.309 1.00 96.25 99 ARG A O 1
ATOM 767 N N . VAL A 1 100 ? 5.398 3.872 0.293 1.00 96.31 100 VAL A N 1
ATOM 768 C CA . VAL A 1 100 ? 3.975 4.217 0.190 1.00 96.31 100 VAL A CA 1
ATOM 769 C C . VAL A 1 100 ? 3.428 4.567 1.568 1.00 96.31 100 VAL A C 1
ATOM 771 O O . VAL A 1 100 ? 3.961 4.135 2.592 1.00 96.31 100 VAL A O 1
ATOM 774 N N . ARG A 1 101 ? 2.353 5.359 1.604 1.00 95.94 101 ARG A N 1
ATOM 775 C CA . ARG A 1 101 ? 1.655 5.729 2.842 1.00 95.94 101 ARG A CA 1
ATOM 776 C C . ARG A 1 101 ? 0.214 5.208 2.817 1.00 95.94 101 ARG A C 1
ATOM 778 O O . ARG A 1 101 ? -0.698 5.981 2.521 1.00 95.94 101 ARG A O 1
ATOM 785 N N . PRO A 1 102 ? -0.015 3.907 3.069 1.00 93.69 102 PRO A N 1
ATOM 786 C CA . PRO A 1 102 ? -1.357 3.364 3.229 1.00 93.69 102 PRO A CA 1
ATOM 787 C C . PRO A 1 102 ? -2.037 3.954 4.468 1.00 93.69 102 PRO A C 1
ATOM 789 O O . PRO A 1 102 ? -1.399 4.204 5.495 1.00 93.69 102 PRO A O 1
ATOM 792 N N . TYR A 1 103 ? -3.346 4.173 4.357 1.00 93.38 103 TYR A N 1
ATOM 793 C CA . TYR A 1 103 ? -4.193 4.724 5.409 1.00 93.38 103 TYR A CA 1
ATOM 794 C C . TYR A 1 103 ? -5.151 3.665 5.919 1.00 93.38 103 TYR A C 1
ATOM 796 O O . TYR A 1 103 ? -5.879 3.048 5.147 1.00 93.38 103 TYR A O 1
ATOM 804 N N . ARG A 1 104 ? -5.208 3.523 7.235 1.00 91.44 104 ARG A N 1
ATOM 805 C CA . ARG A 1 104 ? -6.186 2.691 7.921 1.00 91.44 104 ARG A CA 1
ATOM 806 C C . ARG A 1 104 ? -6.717 3.465 9.119 1.00 91.44 104 ARG A C 1
ATOM 808 O O . ARG A 1 104 ? -5.930 4.077 9.834 1.00 91.44 104 ARG A O 1
ATOM 815 N N . ASP A 1 105 ? -8.032 3.469 9.311 1.00 87.19 105 ASP A N 1
ATOM 816 C CA . ASP A 1 105 ? -8.690 4.084 10.474 1.00 87.19 105 ASP A CA 1
ATOM 817 C C . ASP A 1 105 ? -8.242 5.543 10.713 1.00 87.19 105 ASP A C 1
ATOM 819 O O . ASP A 1 105 ? -7.915 5.964 11.821 1.00 87.19 105 ASP A O 1
ATOM 823 N N . GLY A 1 106 ? -8.123 6.312 9.623 1.00 86.44 106 GLY A N 1
ATOM 824 C CA . GLY A 1 106 ? -7.662 7.707 9.643 1.00 86.44 106 GLY A CA 1
ATOM 825 C C . GLY A 1 106 ? -6.157 7.903 9.880 1.00 86.44 106 GLY A C 1
ATOM 826 O O . GLY A 1 106 ? -5.676 9.035 9.836 1.00 86.44 106 GLY A O 1
ATOM 827 N N . ARG A 1 107 ? -5.385 6.831 10.085 1.00 88.75 107 ARG A N 1
ATOM 828 C CA . ARG A 1 107 ? -3.942 6.872 10.348 1.00 88.75 107 ARG A CA 1
ATOM 829 C C . ARG A 1 107 ? -3.151 6.342 9.155 1.00 88.75 107 ARG A C 1
ATOM 831 O O . ARG A 1 107 ? -3.309 5.200 8.731 1.00 88.75 107 ARG A O 1
ATOM 838 N N . GLY A 1 10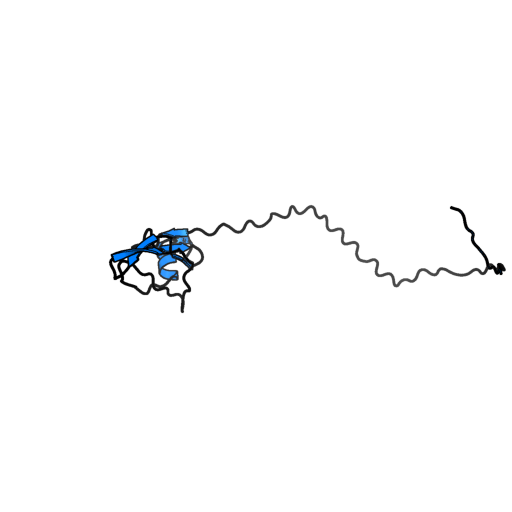8 ? -2.276 7.187 8.615 1.00 91.81 108 GLY A N 1
ATOM 839 C CA . GLY A 1 108 ? -1.347 6.814 7.550 1.00 91.81 108 GLY A CA 1
ATOM 840 C C . GLY A 1 108 ? 0.039 6.502 8.102 1.00 91.81 108 GLY A C 1
ATOM 841 O O . GLY A 1 108 ? 0.628 7.372 8.748 1.00 91.81 108 GLY A O 1
ATOM 842 N N . ARG A 1 109 ? 0.586 5.321 7.800 1.00 93.56 109 ARG A N 1
ATOM 843 C CA . ARG A 1 109 ? 1.963 4.935 8.160 1.00 93.56 109 ARG A CA 1
ATOM 844 C C . ARG A 1 109 ? 2.794 4.759 6.897 1.00 93.56 109 ARG A C 1
ATOM 846 O O . ARG A 1 109 ? 2.363 4.074 5.979 1.00 93.56 109 ARG A O 1
ATOM 853 N N . THR A 1 110 ? 3.976 5.366 6.850 1.00 95.50 110 THR A N 1
ATOM 854 C CA . THR A 1 110 ? 4.919 5.155 5.745 1.00 95.50 110 THR A CA 1
ATOM 855 C C . THR A 1 110 ? 5.557 3.777 5.869 1.00 95.50 110 THR A C 1
ATOM 857 O O . THR A 1 110 ? 6.071 3.429 6.932 1.00 95.50 110 THR A O 1
ATOM 860 N N . VAL A 1 111 ? 5.537 3.006 4.785 1.00 95.06 111 VAL A N 1
ATOM 861 C CA . VAL A 1 111 ? 6.132 1.666 4.704 1.00 95.06 111 VAL A CA 1
ATOM 862 C C . VAL A 1 111 ? 6.939 1.523 3.415 1.00 95.06 111 VAL A C 1
ATOM 864 O O . VAL A 1 111 ? 6.590 2.105 2.386 1.00 95.06 111 VAL A O 1
ATOM 867 N N . HIS A 1 112 ? 8.028 0.754 3.471 1.00 96.44 112 HIS A N 1
ATOM 868 C CA . HIS A 1 112 ? 8.818 0.408 2.288 1.00 96.44 112 HIS A CA 1
ATOM 869 C C . HIS A 1 112 ? 8.120 -0.697 1.501 1.00 96.44 112 HIS A C 1
ATOM 871 O O . HIS A 1 112 ? 7.794 -1.742 2.063 1.00 96.44 112 HIS A O 1
ATOM 877 N N . VAL A 1 113 ? 7.949 -0.502 0.194 1.00 95.88 113 VAL A N 1
ATOM 878 C CA . VAL A 1 113 ? 7.301 -1.498 -0.670 1.00 95.88 113 VAL A CA 1
ATOM 879 C C . VAL A 1 113 ? 8.113 -2.791 -0.704 1.00 95.88 113 VAL A C 1
ATOM 881 O O . VAL A 1 113 ? 7.556 -3.864 -0.515 1.00 95.88 113 VAL A O 1
ATOM 884 N N . ALA A 1 114 ? 9.439 -2.695 -0.822 1.00 94.38 114 ALA A N 1
ATOM 885 C CA . ALA A 1 114 ? 10.321 -3.862 -0.796 1.00 94.38 114 ALA A CA 1
ATOM 886 C C . ALA A 1 114 ? 10.225 -4.659 0.519 1.00 94.38 114 ALA A C 1
ATOM 888 O O . ALA A 1 114 ? 10.350 -5.880 0.509 1.00 94.38 114 ALA A O 1
ATOM 889 N N . ALA A 1 115 ? 9.973 -3.991 1.652 1.00 94.50 115 ALA A N 1
ATOM 890 C CA . ALA A 1 115 ? 9.762 -4.673 2.928 1.00 94.50 115 ALA A CA 1
ATOM 891 C C . ALA A 1 115 ? 8.420 -5.421 2.954 1.00 94.50 115 ALA A C 1
ATOM 893 O O . ALA A 1 115 ? 8.365 -6.544 3.448 1.00 94.50 115 ALA A O 1
ATOM 894 N N . LEU A 1 116 ? 7.363 -4.837 2.374 1.00 95.19 116 LEU A N 1
ATOM 895 C CA . LEU A 1 116 ? 6.087 -5.533 2.185 1.00 95.19 116 LEU A CA 1
ATOM 896 C C . LEU A 1 116 ? 6.258 -6.756 1.281 1.00 95.19 116 LEU A C 1
ATOM 898 O O . LEU A 1 116 ? 5.820 -7.839 1.649 1.00 95.19 116 LEU A O 1
ATOM 902 N N . VAL A 1 117 ? 6.948 -6.609 0.146 1.00 95.50 117 VAL A N 1
ATOM 903 C CA . VAL A 1 117 ? 7.228 -7.729 -0.766 1.00 95.50 117 VAL A CA 1
ATOM 904 C C . VAL A 1 117 ? 8.027 -8.813 -0.057 1.00 95.50 117 VAL A C 1
ATOM 906 O O . VAL A 1 117 ? 7.623 -9.961 -0.095 1.00 95.50 117 VAL A O 1
ATOM 909 N N . ARG A 1 118 ? 9.096 -8.475 0.670 1.00 95.69 118 ARG A N 1
ATOM 910 C CA . ARG A 1 118 ? 9.879 -9.456 1.441 1.00 95.69 118 ARG A CA 1
ATOM 911 C C . ARG A 1 118 ? 9.050 -10.174 2.507 1.00 95.69 118 ARG A C 1
ATOM 913 O O . ARG A 1 118 ? 9.297 -11.342 2.781 1.00 95.69 118 ARG A O 1
ATOM 920 N N . SER A 1 119 ? 8.089 -9.477 3.110 1.00 94.81 119 SER A N 1
ATOM 921 C CA . SER A 1 119 ? 7.202 -10.047 4.126 1.00 94.81 119 SER A CA 1
ATOM 922 C C . SER A 1 119 ? 6.129 -10.966 3.542 1.00 94.81 119 SER A C 1
ATOM 924 O O . SER A 1 119 ? 5.713 -11.893 4.226 1.00 94.81 119 SER A O 1
ATOM 926 N N . VAL A 1 120 ? 5.633 -10.675 2.339 1.00 95.19 120 VAL A N 1
ATOM 927 C CA . VAL A 1 120 ? 4.487 -11.373 1.730 1.00 95.19 120 VAL A CA 1
ATOM 928 C C . VAL A 1 120 ? 4.934 -12.431 0.715 1.00 95.19 120 VAL A C 1
ATOM 930 O O . VAL A 1 120 ? 4.312 -13.479 0.599 1.00 95.19 120 VAL A O 1
ATOM 933 N N . TRP A 1 121 ? 6.038 -12.163 0.024 1.00 93.69 121 TRP A N 1
ATOM 934 C CA . TRP A 1 121 ? 6.639 -12.947 -1.056 1.00 93.69 121 TRP A CA 1
ATOM 935 C C . TRP A 1 121 ? 8.140 -13.164 -0.777 1.00 93.69 121 TRP A C 1
ATOM 937 O O . TRP A 1 121 ? 8.997 -12.640 -1.504 1.00 93.69 121 TRP A O 1
ATOM 947 N N . PRO A 1 122 ? 8.506 -13.877 0.304 1.00 89.25 122 PRO A N 1
ATOM 948 C CA . PRO A 1 122 ? 9.905 -14.057 0.694 1.00 89.25 122 PRO A CA 1
ATOM 949 C C . PRO A 1 122 ? 10.756 -14.713 -0.404 1.00 89.25 122 PRO A C 1
ATOM 951 O O . PRO A 1 122 ? 11.956 -14.463 -0.483 1.00 89.25 122 PRO A O 1
ATOM 954 N N . GLU A 1 123 ? 10.148 -15.509 -1.283 1.00 90.12 123 GLU A N 1
ATOM 955 C CA . GLU A 1 123 ? 10.815 -16.169 -2.403 1.00 90.12 123 GLU A CA 1
ATOM 956 C C . GLU A 1 123 ? 11.219 -15.216 -3.539 1.00 90.12 123 GLU A C 1
ATOM 958 O O . GLU A 1 123 ? 12.118 -15.534 -4.317 1.00 90.12 123 GLU A O 1
ATOM 963 N N . VAL A 1 124 ? 10.571 -14.052 -3.632 1.00 86.06 124 VAL A N 1
ATOM 964 C CA . VAL A 1 124 ? 10.801 -13.061 -4.696 1.00 86.06 124 VAL A CA 1
ATOM 965 C C . VAL A 1 124 ? 11.846 -12.024 -4.280 1.00 86.06 124 VAL A C 1
ATOM 967 O O . VAL A 1 124 ? 12.560 -11.481 -5.119 1.00 86.06 124 VAL A O 1
ATOM 970 N N . ALA A 1 125 ? 11.976 -11.765 -2.979 1.00 74.25 125 ALA A N 1
ATOM 971 C CA . ALA A 1 125 ? 12.896 -10.778 -2.424 1.00 74.25 125 ALA A CA 1
ATOM 972 C C . ALA A 1 125 ? 14.326 -11.336 -2.250 1.00 74.25 125 ALA A C 1
ATOM 974 O O . ALA A 1 125 ? 14.818 -11.424 -1.120 1.00 74.25 125 ALA A O 1
ATOM 975 N N . ARG A 1 126 ? 14.986 -11.717 -3.353 1.00 59.59 126 ARG A N 1
ATOM 976 C CA . ARG A 1 126 ? 16.428 -12.032 -3.370 1.00 59.59 126 ARG A CA 1
ATOM 977 C C . ARG A 1 126 ? 17.291 -10.778 -3.437 1.00 59.59 126 ARG A C 1
ATOM 979 O O . ARG A 1 126 ? 16.912 -9.838 -4.166 1.00 59.59 126 ARG A O 1
#

Radius of gyration: 37.82 Å; chains: 1; bounding box: 61×38×100 Å

Secondary structure (DSSP, 8-state):
-----------------------PPPTT------------S------PPPPPEEEPTT-TTTEEEETTS-EEEPPEEEE-TTS-EEEEPPEEEPPBTTEE--EETTEE--EEHHHHHHHH-TTT--

pLDDT: mean 77.13, std 21.4, range [35.44, 97.81]

Foldseek 3Di:
DDDDDDDDDDDDDDDDDDDDDDPDPDPPPPPPPPPPPPPPPPPPPPPDDDWDWDAQPVQGQAWIAILVLWIKGDWDWDQDPVRRIDIDHMDTFDADPQWGFGDDPNDTDIDGSLVSSCVPPVVSND